Protein AF-A0A261EXQ4-F1 (afdb_monomer_lite)

Organism: NCBI:txid987066

Sequence (130 aa):
MTVLEFPGRRGSLANLGDVAGLIATRERPRGIWRRGVLRAALELLERFPDERVLVGDIRRTLLDGSRDWHEYSASGRALADEEDIARRYLTSRRFESWREGSHPHIDLVMMQARALHEACGLIEEAALFV

pLDDT: mean 87.86, std 16.0, range [35.88, 98.62]

Secondary structure (DSSP, 8-state):
-----------PPPPHHHHHHHHHHH----SHHHHHHHHHHHHHHHT-SSGGGGSS-HHHHHTTT-SSHHHHHHTTSS---HHHHHHHHS-HHHHHHHHTT-SPP--HHHHHHHHHHHHHHHHHHHHTT-

Structure (mmCIF, N/CA/C/O backbone):
data_AF-A0A261EXQ4-F1
#
_entry.id   AF-A0A261EXQ4-F1
#
loop_
_atom_site.group_PDB
_atom_site.id
_atom_site.type_symbol
_atom_site.label_atom_id
_atom_site.label_alt_id
_atom_site.label_comp_id
_atom_site.label_asym_id
_atom_site.label_entity_id
_atom_site.label_seq_id
_atom_site.pdbx_PDB_ins_code
_atom_site.Cartn_x
_atom_site.Cartn_y
_atom_site.Cartn_z
_atom_site.occupancy
_atom_site.B_iso_or_equiv
_atom_site.auth_seq_id
_atom_site.auth_comp_id
_atom_site.auth_asym_id
_atom_site.auth_atom_id
_atom_site.pdbx_PDB_model_num
ATOM 1 N N . MET A 1 1 ? -17.794 1.567 50.406 1.00 39.69 1 MET A N 1
ATOM 2 C CA . MET A 1 1 ? -17.155 0.836 49.292 1.00 39.69 1 MET A CA 1
ATOM 3 C C . MET A 1 1 ? -17.024 1.820 48.144 1.00 39.69 1 MET A C 1
ATOM 5 O O . MET A 1 1 ? -17.985 2.051 47.427 1.00 39.69 1 MET A O 1
ATOM 9 N N . THR A 1 2 ? -15.892 2.515 48.083 1.00 38.31 2 THR A N 1
ATOM 10 C CA . THR A 1 2 ? -15.634 3.555 47.083 1.00 38.31 2 THR A CA 1
ATOM 11 C C . THR A 1 2 ? -15.076 2.869 45.849 1.00 38.31 2 THR A C 1
ATOM 13 O O . THR A 1 2 ? -14.001 2.276 45.912 1.00 38.31 2 THR A O 1
ATOM 16 N N . VAL A 1 3 ? -15.835 2.892 44.757 1.00 41.16 3 VAL A N 1
ATOM 17 C CA . VAL A 1 3 ? -15.340 2.462 43.450 1.00 41.16 3 VAL A CA 1
ATOM 18 C C . VAL A 1 3 ? -14.298 3.497 43.033 1.00 41.16 3 VAL A C 1
ATOM 20 O O . VAL A 1 3 ? -14.617 4.672 42.865 1.00 41.16 3 VAL A O 1
ATOM 23 N N . LEU A 1 4 ? -13.036 3.079 42.971 1.00 35.88 4 LEU A N 1
ATOM 24 C CA . LEU A 1 4 ? -11.955 3.878 42.410 1.00 35.88 4 LEU A CA 1
ATOM 25 C C . LEU A 1 4 ? -12.197 3.972 40.902 1.00 35.88 4 LEU A C 1
ATOM 27 O O . LEU A 1 4 ? -11.919 3.026 40.166 1.00 35.88 4 LEU A O 1
ATOM 31 N N . GLU A 1 5 ? -12.752 5.094 40.448 1.00 36.03 5 GLU A N 1
ATOM 32 C CA . GLU A 1 5 ? -12.751 5.426 39.028 1.00 36.03 5 GLU A CA 1
ATOM 33 C C . GLU A 1 5 ? -11.313 5.731 38.600 1.00 36.03 5 GLU A C 1
ATOM 35 O O . GLU A 1 5 ? -10.720 6.738 38.987 1.00 36.03 5 GLU A O 1
ATOM 40 N N . PHE A 1 6 ? -10.738 4.825 37.811 1.00 40.41 6 PHE A N 1
ATOM 41 C CA . PHE A 1 6 ? -9.517 5.083 37.062 1.00 40.41 6 PHE A CA 1
ATOM 42 C C . PHE A 1 6 ? -9.836 6.074 35.930 1.00 40.41 6 PHE A C 1
ATOM 44 O O . PHE A 1 6 ? -10.659 5.755 35.068 1.00 40.41 6 PHE A O 1
ATOM 51 N N . PRO A 1 7 ? -9.189 7.251 35.855 1.00 50.50 7 PRO A N 1
ATOM 52 C CA . PRO A 1 7 ? -9.335 8.134 34.710 1.00 50.50 7 PRO A CA 1
ATOM 53 C C . PRO A 1 7 ? -8.438 7.608 33.582 1.00 50.50 7 PRO A C 1
ATOM 55 O O . PRO A 1 7 ? -7.265 7.956 33.479 1.00 50.50 7 PRO A O 1
ATOM 58 N N . GLY A 1 8 ? -8.985 6.726 32.747 1.00 44.53 8 GLY A N 1
ATOM 59 C CA . GLY A 1 8 ? -8.266 6.136 31.620 1.00 44.53 8 GLY A CA 1
ATOM 60 C C . GLY A 1 8 ? -9.210 5.689 30.510 1.00 44.53 8 GLY A C 1
ATOM 61 O O . GLY A 1 8 ? -9.713 4.577 30.552 1.00 44.53 8 GLY A O 1
ATOM 62 N N . ARG A 1 9 ? -9.398 6.582 29.526 1.00 45.81 9 ARG A N 1
ATOM 63 C CA . ARG A 1 9 ? -10.066 6.415 28.217 1.00 45.81 9 ARG A CA 1
ATOM 64 C C . ARG A 1 9 ? -11.516 5.910 28.244 1.00 45.81 9 ARG A C 1
ATOM 66 O O . ARG A 1 9 ? -11.797 4.719 28.210 1.00 45.81 9 ARG A O 1
ATOM 73 N N . ARG A 1 10 ? -12.455 6.860 28.153 1.00 41.19 10 ARG A N 1
ATOM 74 C CA . ARG A 1 10 ? -13.774 6.588 27.560 1.00 41.19 10 ARG A CA 1
ATOM 75 C C . ARG A 1 10 ? -13.549 6.064 26.139 1.00 41.19 10 ARG A C 1
ATOM 77 O O . ARG A 1 10 ? -12.827 6.699 25.376 1.00 41.19 10 ARG A O 1
ATOM 84 N N . GLY A 1 11 ? -14.134 4.909 25.833 1.00 39.62 11 GLY A N 1
ATOM 85 C CA . GLY A 1 11 ? -13.991 4.220 24.556 1.00 39.62 11 GLY A CA 1
ATOM 86 C C . GLY A 1 11 ? -14.561 5.033 23.400 1.00 39.62 11 GLY A C 1
ATOM 87 O O . GLY A 1 11 ? -15.764 5.000 23.154 1.00 39.62 11 GLY A O 1
ATOM 88 N N . SER A 1 12 ? -13.689 5.745 22.692 1.00 47.53 12 SER A N 1
ATOM 89 C CA . SER A 1 12 ? -13.928 6.024 21.283 1.00 47.53 12 SER A CA 1
ATOM 90 C C . SER A 1 12 ? -13.586 4.740 20.544 1.00 47.53 12 SER A C 1
ATOM 92 O O . SER A 1 12 ? -12.529 4.163 20.792 1.00 47.53 12 SER A O 1
ATOM 94 N N . LEU A 1 13 ? -14.477 4.258 19.681 1.00 58.25 13 LEU A N 1
ATOM 95 C CA . LEU A 1 13 ? -14.057 3.286 18.679 1.00 58.25 13 LEU A CA 1
ATOM 96 C C . LEU A 1 13 ? -12.897 3.927 17.907 1.00 58.25 13 LEU A C 1
ATOM 98 O O . LEU A 1 13 ? -12.924 5.135 17.643 1.00 58.25 13 LEU A O 1
ATOM 102 N N . ALA A 1 14 ? -11.853 3.146 17.639 1.00 69.06 14 ALA A N 1
ATOM 103 C CA . ALA A 1 14 ? -10.778 3.559 16.757 1.00 69.06 14 ALA A CA 1
ATOM 104 C C . ALA A 1 14 ? -11.409 4.048 15.449 1.00 69.06 14 ALA A C 1
ATOM 106 O O . ALA A 1 14 ? -12.070 3.260 14.773 1.00 69.06 14 ALA A O 1
ATOM 107 N N . ASN A 1 15 ? -11.240 5.327 15.107 1.00 85.06 15 ASN A N 1
ATOM 108 C CA . ASN A 1 15 ? -11.701 5.832 13.820 1.00 85.06 15 ASN A CA 1
ATOM 109 C C . ASN A 1 15 ? -10.569 5.793 12.789 1.00 85.06 15 ASN A C 1
ATOM 111 O O . ASN A 1 15 ? -9.380 5.839 13.121 1.00 85.06 15 ASN A O 1
ATOM 115 N N . LEU A 1 16 ? -10.940 5.704 11.512 1.00 87.06 16 LEU A N 1
ATOM 116 C CA . LEU A 1 16 ? -9.978 5.597 10.410 1.00 87.06 16 LEU A CA 1
ATOM 117 C C . LEU A 1 16 ? -9.042 6.807 10.327 1.00 87.06 16 LEU A C 1
ATOM 119 O O . LEU A 1 16 ? -7.878 6.652 9.959 1.00 87.06 16 LEU A O 1
ATOM 123 N N . GLY A 1 17 ? -9.531 7.992 10.702 1.00 88.38 17 GLY A N 1
ATOM 124 C CA . GLY A 1 17 ? -8.745 9.223 10.725 1.00 88.38 17 GLY A CA 1
ATOM 125 C C . GLY A 1 17 ? -7.621 9.185 11.758 1.00 88.38 17 GLY A C 1
ATOM 126 O O . GLY A 1 17 ? -6.494 9.563 11.445 1.00 88.38 17 GLY A O 1
ATOM 127 N N . ASP A 1 18 ? -7.894 8.671 12.955 1.00 90.75 18 ASP A N 1
ATOM 128 C CA . ASP A 1 18 ? -6.921 8.546 14.038 1.00 90.75 18 ASP A CA 1
ATOM 129 C C . ASP A 1 18 ? -5.857 7.499 13.701 1.00 90.75 18 ASP A C 1
ATOM 131 O O . ASP A 1 18 ? -4.665 7.751 13.887 1.00 90.75 18 ASP A O 1
ATOM 135 N N . VAL A 1 19 ? -6.257 6.356 13.129 1.00 91.81 19 VAL A N 1
ATOM 136 C CA . VAL A 1 19 ? -5.315 5.337 12.634 1.00 91.81 19 VAL A CA 1
ATOM 137 C C . VAL A 1 19 ? -4.423 5.920 11.537 1.00 91.81 19 VAL A C 1
ATOM 139 O O . VAL A 1 19 ? -3.196 5.841 11.634 1.00 91.81 19 VAL A O 1
ATOM 142 N N . ALA A 1 20 ? -5.010 6.556 10.520 1.00 92.31 20 ALA A N 1
ATOM 143 C CA . ALA A 1 20 ? -4.262 7.179 9.430 1.00 92.31 20 ALA A CA 1
ATOM 144 C C . ALA A 1 20 ? -3.318 8.284 9.938 1.00 92.31 20 ALA A C 1
ATOM 146 O O . ALA A 1 20 ? -2.152 8.344 9.539 1.00 92.31 20 ALA A O 1
ATOM 147 N N . GLY A 1 21 ? -3.789 9.125 10.862 1.00 91.31 21 GLY A N 1
ATOM 148 C CA . GLY A 1 21 ? -3.001 10.179 11.495 1.00 91.31 21 GLY A CA 1
ATOM 149 C C . GLY A 1 21 ? -1.836 9.627 12.318 1.00 91.31 21 GLY A C 1
ATOM 150 O O . GLY A 1 21 ? -0.722 10.156 12.256 1.00 91.31 21 GLY A O 1
ATOM 151 N N . LEU A 1 22 ? -2.045 8.528 13.044 1.00 92.06 22 LEU A N 1
ATOM 152 C CA . LEU A 1 22 ? -0.990 7.878 13.814 1.00 92.06 22 LEU A CA 1
ATOM 153 C C . LEU A 1 22 ? 0.083 7.270 12.904 1.00 92.06 22 LEU A C 1
ATOM 155 O O . LEU A 1 22 ? 1.274 7.476 13.145 1.00 92.06 22 LEU A O 1
ATOM 159 N N . ILE A 1 23 ? -0.326 6.585 11.833 1.00 92.38 23 ILE A N 1
ATOM 160 C CA . ILE A 1 23 ? 0.589 6.047 10.820 1.00 92.38 23 ILE A CA 1
ATOM 161 C C . ILE A 1 23 ? 1.416 7.187 10.205 1.00 92.38 23 ILE A C 1
ATOM 163 O O . ILE A 1 23 ? 2.645 7.121 10.182 1.00 92.38 23 ILE A O 1
ATOM 167 N N . ALA A 1 24 ? 0.768 8.271 9.768 1.00 89.94 24 ALA A N 1
ATOM 168 C CA . ALA A 1 24 ? 1.438 9.395 9.113 1.00 89.94 24 ALA A CA 1
ATOM 169 C C . ALA A 1 24 ? 2.415 10.158 10.030 1.00 89.94 24 ALA A C 1
ATOM 171 O O . ALA A 1 24 ? 3.394 10.727 9.548 1.00 89.94 24 ALA A O 1
ATOM 172 N N . THR A 1 25 ? 2.163 10.189 11.342 1.00 87.94 25 THR A N 1
ATOM 173 C CA . THR A 1 25 ? 3.007 10.912 12.310 1.00 87.94 25 THR A CA 1
ATOM 174 C C . THR A 1 25 ? 4.158 10.075 12.862 1.00 87.94 25 THR A C 1
ATOM 176 O O . THR A 1 25 ? 5.238 10.621 13.114 1.00 87.94 25 THR A O 1
ATOM 179 N N . ARG A 1 26 ? 3.961 8.764 13.053 1.00 82.56 26 ARG A N 1
ATOM 180 C CA . ARG A 1 26 ? 5.011 7.850 13.535 1.00 82.56 26 ARG A CA 1
ATOM 181 C C . ARG A 1 26 ? 6.003 7.486 12.441 1.00 82.56 26 ARG A C 1
ATOM 183 O O . ARG A 1 26 ? 7.203 7.391 12.708 1.00 82.56 26 ARG A O 1
ATOM 190 N N . GLU A 1 27 ? 5.525 7.333 11.212 1.00 79.19 27 GLU A N 1
ATOM 191 C CA . GLU A 1 27 ? 6.378 6.945 10.102 1.00 79.19 27 GLU A CA 1
ATOM 192 C C . GLU A 1 27 ? 7.166 8.141 9.561 1.00 79.19 27 GLU A C 1
ATOM 194 O O . GLU A 1 27 ? 6.626 9.105 9.023 1.00 79.19 27 GLU A O 1
ATOM 199 N N . ARG A 1 28 ? 8.497 8.055 9.638 1.00 80.69 28 ARG A N 1
ATOM 200 C CA . ARG A 1 28 ? 9.414 8.934 8.895 1.00 80.69 28 ARG A CA 1
ATOM 201 C C . ARG A 1 28 ? 10.055 8.123 7.772 1.00 80.69 28 ARG A C 1
ATOM 203 O O . ARG A 1 28 ? 11.191 7.663 7.931 1.00 80.69 28 ARG A O 1
ATOM 210 N N . PRO A 1 29 ? 9.349 7.898 6.649 1.00 81.44 29 PRO A N 1
ATOM 211 C CA . PRO A 1 29 ? 9.757 6.904 5.669 1.00 81.44 29 PRO A CA 1
ATOM 212 C C . PRO A 1 29 ? 11.083 7.289 5.007 1.00 81.44 29 PRO A C 1
ATOM 214 O O . PRO A 1 29 ? 11.186 8.257 4.248 1.00 81.44 29 PRO A O 1
ATOM 217 N N . ARG A 1 30 ? 12.121 6.488 5.265 1.00 87.62 30 ARG A N 1
ATOM 218 C CA . ARG A 1 30 ? 13.416 6.591 4.584 1.00 87.62 30 ARG A CA 1
ATOM 219 C C . ARG A 1 30 ? 13.426 5.652 3.379 1.00 87.62 30 ARG A C 1
ATOM 221 O O . ARG A 1 30 ? 13.378 4.437 3.530 1.00 87.62 30 ARG A O 1
ATOM 228 N N . GLY A 1 31 ? 13.514 6.227 2.181 1.00 92.75 31 GLY A N 1
ATOM 229 C CA . GLY A 1 31 ? 13.603 5.481 0.921 1.00 92.75 31 GLY A CA 1
ATOM 230 C C . GLY A 1 31 ? 12.258 5.220 0.236 1.00 92.75 31 GLY A C 1
ATOM 231 O O . GLY A 1 31 ? 11.189 5.451 0.796 1.00 92.75 31 GLY A O 1
ATOM 232 N N . ILE A 1 32 ? 12.328 4.773 -1.021 1.00 96.00 32 ILE A N 1
ATOM 233 C CA . ILE A 1 32 ? 11.153 4.605 -1.890 1.00 96.00 32 ILE A CA 1
ATOM 234 C C . ILE A 1 32 ? 10.216 3.495 -1.407 1.00 96.00 32 ILE A C 1
ATOM 236 O O . ILE A 1 32 ? 9.013 3.714 -1.365 1.00 96.00 32 ILE A O 1
ATOM 240 N N . TRP A 1 33 ? 10.767 2.378 -0.919 1.00 96.44 33 TRP A N 1
ATOM 241 C CA . TRP A 1 33 ? 9.982 1.261 -0.386 1.00 96.44 33 TRP A CA 1
ATOM 242 C C . TRP A 1 33 ? 9.068 1.697 0.758 1.00 96.44 33 TRP A C 1
ATOM 244 O O . TRP A 1 33 ? 7.853 1.576 0.659 1.00 96.44 33 TRP A O 1
ATOM 254 N N . ARG A 1 34 ? 9.644 2.286 1.817 1.00 95.69 34 ARG A N 1
ATOM 255 C CA . ARG A 1 34 ? 8.878 2.736 2.989 1.00 95.69 34 ARG A CA 1
ATOM 256 C C . ARG A 1 34 ? 7.839 3.796 2.632 1.00 95.69 34 ARG A C 1
ATOM 258 O O . ARG A 1 34 ? 6.740 3.753 3.166 1.00 95.69 34 ARG A O 1
ATOM 265 N N . ARG A 1 35 ? 8.146 4.705 1.697 1.00 96.12 35 ARG A N 1
ATOM 266 C CA . ARG A 1 35 ? 7.154 5.666 1.182 1.00 96.12 35 ARG A CA 1
ATOM 267 C C . ARG A 1 35 ? 6.009 4.971 0.443 1.00 96.12 35 ARG A C 1
ATOM 269 O O . ARG A 1 35 ? 4.860 5.351 0.632 1.00 96.12 35 ARG A O 1
ATOM 276 N N . GLY A 1 36 ? 6.314 3.960 -0.369 1.00 97.50 36 GLY A N 1
ATOM 277 C CA . GLY A 1 36 ? 5.315 3.157 -1.068 1.00 97.50 36 GLY A CA 1
ATOM 278 C C . GLY A 1 36 ? 4.425 2.356 -0.115 1.00 97.50 36 GLY A C 1
ATOM 279 O O . GLY A 1 36 ? 3.217 2.324 -0.315 1.00 97.50 36 GLY A O 1
ATOM 280 N N . VAL A 1 37 ? 5.000 1.757 0.933 1.00 98.06 37 VAL A N 1
ATOM 281 C CA . VAL A 1 37 ? 4.257 1.032 1.982 1.00 98.06 37 VAL A CA 1
ATOM 282 C C . VAL A 1 37 ? 3.335 1.978 2.751 1.00 98.06 37 VAL A C 1
ATOM 284 O O . VAL A 1 37 ? 2.152 1.690 2.888 1.00 98.06 37 VAL A O 1
ATOM 287 N N . LEU A 1 38 ? 3.848 3.133 3.191 1.00 97.00 38 LEU A N 1
ATOM 288 C CA . LEU A 1 38 ? 3.048 4.150 3.877 1.00 97.00 38 LEU A CA 1
ATOM 289 C C . LEU A 1 38 ? 1.859 4.592 3.017 1.00 97.00 38 LEU A C 1
ATOM 291 O O . LEU A 1 38 ? 0.725 4.618 3.483 1.00 97.00 38 LEU A O 1
ATOM 295 N N . ARG A 1 39 ? 2.115 4.902 1.743 1.00 97.19 39 ARG A N 1
ATOM 296 C CA . ARG A 1 39 ? 1.065 5.293 0.804 1.00 97.19 39 ARG A CA 1
ATOM 297 C C . ARG A 1 39 ? 0.033 4.182 0.612 1.00 97.19 39 ARG A C 1
ATOM 299 O O . ARG A 1 39 ? -1.153 4.473 0.634 1.00 97.19 39 ARG A O 1
ATOM 306 N N . ALA A 1 40 ? 0.473 2.931 0.485 1.00 97.81 40 ALA A N 1
ATOM 307 C CA . ALA A 1 40 ? -0.430 1.790 0.368 1.00 97.81 40 ALA A CA 1
ATOM 308 C C . ALA A 1 40 ? -1.308 1.609 1.619 1.00 97.81 40 ALA A C 1
ATOM 310 O O . ALA A 1 40 ? -2.472 1.254 1.483 1.00 97.81 40 ALA A O 1
ATOM 311 N N . ALA A 1 41 ? -0.791 1.885 2.822 1.00 97.38 41 ALA A N 1
ATOM 312 C CA . ALA A 1 41 ? -1.580 1.820 4.055 1.00 97.38 41 ALA A CA 1
ATOM 313 C C . ALA A 1 41 ? -2.694 2.874 4.074 1.00 97.38 41 ALA A C 1
ATOM 315 O O . ALA A 1 41 ? -3.842 2.556 4.374 1.00 97.38 41 ALA A O 1
ATOM 316 N N . LEU A 1 42 ? -2.367 4.114 3.705 1.00 95.69 42 LEU A N 1
ATOM 317 C CA . LEU A 1 42 ? -3.345 5.199 3.633 1.00 95.69 42 LEU A CA 1
ATOM 318 C C . LEU A 1 42 ? -4.396 4.931 2.546 1.00 95.69 42 LEU A C 1
ATOM 320 O O . LEU A 1 42 ? -5.587 4.993 2.828 1.00 95.69 42 LEU A O 1
ATOM 324 N N . GLU A 1 43 ? -3.962 4.527 1.347 1.00 95.62 43 GLU A N 1
ATOM 325 C CA . GLU A 1 43 ? -4.859 4.155 0.243 1.00 95.62 43 GLU A CA 1
ATOM 326 C C . GLU A 1 43 ? -5.762 2.964 0.619 1.00 95.62 43 GLU A C 1
ATOM 328 O O . GLU A 1 43 ? -6.920 2.932 0.219 1.00 95.62 43 GLU A O 1
ATOM 333 N N . LEU A 1 44 ? -5.277 1.989 1.402 1.00 95.62 44 LEU A N 1
ATOM 334 C CA . LEU A 1 44 ? -6.110 0.893 1.909 1.00 95.62 44 LEU A CA 1
ATOM 335 C C . LEU A 1 44 ? -7.213 1.408 2.838 1.00 95.62 44 LEU A C 1
ATOM 337 O O . LEU A 1 44 ? -8.362 1.022 2.655 1.00 95.62 44 LEU A O 1
ATOM 341 N N . LEU A 1 45 ? -6.887 2.275 3.801 1.00 94.38 45 LEU A N 1
ATOM 342 C CA . LEU A 1 45 ? -7.871 2.836 4.736 1.00 94.38 45 LEU A CA 1
ATOM 3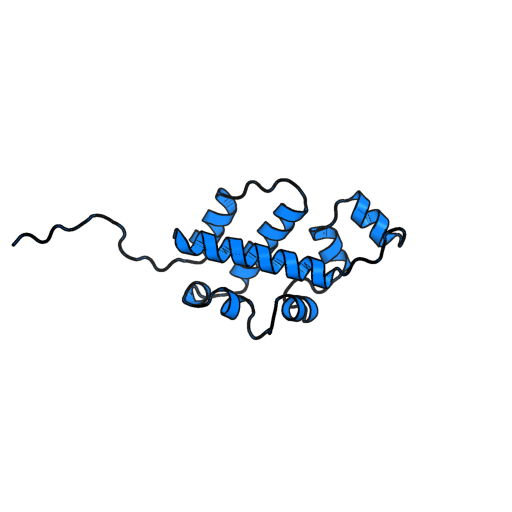43 C C . LEU A 1 45 ? -8.925 3.690 4.019 1.00 94.38 45 LEU A C 1
ATOM 345 O O . LEU A 1 45 ? -10.106 3.573 4.326 1.00 94.38 45 LEU A O 1
ATOM 349 N N . GLU A 1 46 ? -8.519 4.486 3.025 1.00 91.94 46 GLU A N 1
ATOM 350 C CA . GLU A 1 46 ? -9.417 5.334 2.225 1.00 91.94 46 GLU A CA 1
ATOM 351 C C . GLU A 1 46 ? -10.488 4.541 1.455 1.00 91.94 46 GLU A C 1
ATOM 353 O O . GLU A 1 46 ? -11.541 5.084 1.119 1.00 91.94 46 GLU A O 1
ATOM 358 N N . ARG A 1 47 ? -10.251 3.252 1.177 1.00 90.06 47 ARG A N 1
ATOM 359 C CA . ARG A 1 47 ? -11.213 2.393 0.463 1.00 90.06 47 ARG A CA 1
ATOM 360 C C . ARG A 1 47 ? -12.376 1.932 1.329 1.00 90.06 47 ARG A C 1
ATOM 362 O O . ARG A 1 47 ? -13.388 1.497 0.778 1.00 90.06 47 ARG A O 1
ATOM 369 N N . PHE A 1 48 ? -12.241 1.985 2.651 1.00 87.31 48 PHE A N 1
ATOM 370 C CA . PHE A 1 48 ? -13.278 1.523 3.563 1.00 87.31 48 PHE A CA 1
ATOM 371 C C . PHE A 1 48 ? -14.044 2.724 4.124 1.00 87.31 48 PHE A C 1
ATOM 373 O O . PHE A 1 48 ? -13.445 3.611 4.723 1.00 87.31 48 PHE A O 1
ATOM 380 N N . PRO A 1 49 ? -15.376 2.771 3.955 1.00 78.56 49 PRO A N 1
ATOM 381 C CA . PRO A 1 49 ? -16.182 3.903 4.407 1.00 78.56 49 PRO A CA 1
ATOM 382 C C . PRO A 1 49 ? -16.504 3.862 5.909 1.00 78.56 49 PRO A C 1
ATOM 384 O O . PRO A 1 49 ? -17.102 4.801 6.425 1.00 78.56 49 PRO A O 1
ATOM 387 N N . ASP A 1 50 ? -16.182 2.759 6.592 1.00 83.81 50 ASP A N 1
ATOM 388 C CA . ASP A 1 50 ? -16.634 2.462 7.951 1.00 83.81 50 ASP A CA 1
ATOM 389 C C . ASP A 1 50 ? -15.476 1.915 8.799 1.00 83.81 50 ASP A C 1
ATOM 391 O O . ASP A 1 50 ? -14.703 1.056 8.369 1.00 83.81 50 ASP A O 1
ATOM 395 N N . GLU A 1 51 ? -15.410 2.391 10.039 1.00 85.81 51 GLU A N 1
ATOM 396 C CA . GLU A 1 51 ? -14.487 2.004 11.107 1.00 85.81 51 GLU A CA 1
ATOM 397 C C . GLU A 1 51 ? -14.587 0.521 11.489 1.00 85.81 51 GLU A C 1
ATOM 399 O O . GLU A 1 51 ? -13.666 -0.022 12.094 1.00 85.81 51 GLU A O 1
ATOM 404 N N . ARG A 1 52 ? -15.654 -0.181 11.086 1.00 84.75 52 ARG A N 1
ATOM 405 C CA . ARG A 1 52 ? -15.786 -1.643 11.229 1.00 84.75 52 ARG A CA 1
ATOM 406 C C . ARG A 1 52 ? -14.592 -2.420 10.677 1.00 84.75 52 ARG A C 1
ATOM 408 O O . ARG A 1 52 ? -14.332 -3.515 11.167 1.00 84.75 52 ARG A O 1
ATOM 415 N N . VAL A 1 53 ? -13.856 -1.872 9.706 1.00 86.69 53 VAL A N 1
ATOM 416 C CA . VAL A 1 53 ? -12.612 -2.481 9.196 1.00 86.69 53 VAL A CA 1
ATOM 417 C C . VAL A 1 53 ? -11.518 -2.606 10.264 1.00 86.69 53 VAL A C 1
ATOM 419 O O . VAL A 1 53 ? -10.644 -3.459 10.145 1.00 86.69 53 VAL A O 1
ATOM 422 N N . LEU A 1 54 ? -11.585 -1.801 11.327 1.00 89.62 54 LEU A N 1
ATOM 423 C CA . LEU A 1 54 ? -10.637 -1.798 12.441 1.00 89.62 54 LEU A CA 1
ATOM 424 C C . LEU A 1 54 ? -11.036 -2.763 13.571 1.00 89.62 54 LEU A C 1
ATOM 426 O O . LEU A 1 54 ? -10.320 -2.875 14.563 1.00 89.62 54 LEU A O 1
ATOM 430 N N . VAL A 1 55 ? -12.167 -3.467 13.445 1.00 86.00 55 VAL A N 1
ATOM 431 C CA . VAL A 1 55 ? -12.690 -4.363 14.484 1.00 86.00 55 VAL A CA 1
ATOM 432 C C . VAL A 1 55 ? -12.531 -5.826 14.073 1.00 86.00 55 VAL A C 1
ATOM 434 O O . VAL A 1 55 ? -12.949 -6.246 12.996 1.00 86.00 55 VAL A O 1
ATOM 437 N N . GLY A 1 56 ? -11.992 -6.643 14.980 1.00 87.50 56 GLY A N 1
ATOM 438 C CA . GLY A 1 56 ? -11.809 -8.076 14.756 1.00 87.50 56 GLY A CA 1
ATOM 439 C C . GLY A 1 56 ? -10.595 -8.372 13.877 1.00 87.50 56 GLY A C 1
ATOM 440 O O . GLY A 1 56 ? -9.491 -7.922 14.170 1.00 87.50 56 GLY A O 1
ATOM 441 N N . ASP A 1 57 ? -10.785 -9.172 12.826 1.00 93.31 57 ASP A N 1
ATOM 442 C CA . ASP A 1 57 ? -9.711 -9.525 11.891 1.00 93.31 57 ASP A CA 1
ATOM 443 C C . ASP A 1 57 ? -9.571 -8.442 10.811 1.00 93.31 57 ASP A C 1
ATOM 445 O O . ASP A 1 57 ? -10.204 -8.495 9.747 1.00 93.31 57 ASP A O 1
ATOM 449 N N . ILE A 1 58 ? -8.754 -7.434 11.126 1.00 94.69 58 ILE A N 1
ATOM 450 C CA . ILE A 1 58 ? -8.466 -6.286 10.258 1.00 94.69 58 ILE A CA 1
ATOM 451 C C . ILE A 1 58 ? -7.929 -6.768 8.910 1.00 94.69 58 ILE A C 1
ATOM 453 O O . ILE A 1 58 ? -8.451 -6.382 7.865 1.00 94.69 58 ILE A O 1
ATOM 457 N N . ARG A 1 59 ? -6.935 -7.667 8.910 1.00 96.06 59 ARG A N 1
ATOM 458 C CA . ARG A 1 59 ? -6.327 -8.198 7.683 1.00 96.06 59 ARG A CA 1
ATOM 459 C C . ARG A 1 59 ? -7.358 -8.856 6.779 1.00 96.06 59 ARG A C 1
ATOM 461 O O . ARG A 1 59 ? -7.398 -8.549 5.589 1.00 96.06 59 ARG A O 1
ATOM 468 N N . ARG A 1 60 ? -8.195 -9.744 7.320 1.00 95.50 60 ARG A N 1
ATOM 469 C CA . ARG A 1 60 ? -9.242 -10.411 6.533 1.00 95.50 60 ARG A CA 1
ATOM 470 C C . ARG A 1 60 ? -10.230 -9.409 5.946 1.00 95.50 60 ARG A C 1
ATOM 472 O O . ARG A 1 60 ? -10.681 -9.598 4.821 1.00 95.50 60 ARG A O 1
ATOM 479 N N . THR A 1 61 ? -10.554 -8.355 6.690 1.00 95.06 61 THR A N 1
ATOM 480 C CA . THR A 1 61 ? -11.468 -7.312 6.215 1.00 95.06 61 THR A CA 1
ATOM 481 C C . THR A 1 61 ? -10.826 -6.472 5.110 1.00 95.06 61 THR A C 1
ATOM 483 O O . THR A 1 61 ? -11.451 -6.258 4.076 1.00 95.06 61 THR A O 1
ATOM 486 N N . LEU A 1 62 ? -9.555 -6.085 5.265 1.00 95.81 62 LEU A N 1
ATOM 487 C CA . LEU A 1 62 ? -8.799 -5.345 4.248 1.00 95.81 62 LEU A CA 1
ATOM 488 C C . LEU A 1 62 ? -8.589 -6.142 2.950 1.00 95.81 62 LEU A C 1
ATOM 490 O O . LEU A 1 62 ? -8.554 -5.548 1.873 1.00 95.81 62 LEU A O 1
ATOM 494 N N . LEU A 1 63 ? -8.475 -7.473 3.038 1.00 96.44 63 LEU A N 1
ATOM 495 C CA . LEU A 1 63 ? -8.386 -8.354 1.869 1.00 96.44 63 LEU A CA 1
ATOM 496 C C . LEU A 1 63 ? -9.680 -8.396 1.042 1.00 96.44 63 LEU A C 1
ATOM 498 O O . LEU A 1 63 ? -9.635 -8.848 -0.097 1.00 96.44 63 LEU A O 1
ATOM 502 N N . ASP A 1 64 ? -10.813 -7.937 1.583 1.00 94.06 64 ASP A N 1
ATOM 503 C CA . ASP A 1 64 ? -12.096 -7.804 0.877 1.00 94.06 64 ASP A CA 1
ATOM 504 C C . ASP A 1 64 ? -12.453 -9.022 -0.006 1.00 94.06 64 ASP A C 1
ATOM 506 O O . ASP A 1 64 ? -12.767 -8.921 -1.196 1.00 94.06 64 ASP A O 1
ATOM 510 N N . GLY A 1 65 ? -12.329 -10.214 0.586 1.00 94.69 65 GLY A N 1
ATOM 511 C CA . GLY A 1 65 ? -12.643 -11.493 -0.054 1.00 94.69 65 GLY A CA 1
ATOM 512 C C . GLY A 1 65 ? -11.510 -12.141 -0.859 1.00 94.69 65 GLY A C 1
ATOM 513 O O . GLY A 1 65 ? -11.664 -13.293 -1.262 1.00 94.69 65 GLY A O 1
ATOM 514 N N . SER A 1 66 ? -10.371 -11.474 -1.066 1.00 97.19 66 SER A N 1
ATOM 515 C CA . SER A 1 66 ? -9.161 -12.110 -1.611 1.00 97.19 66 SER A CA 1
ATOM 516 C C . SER A 1 66 ? -8.558 -13.107 -0.614 1.00 97.19 66 SER A C 1
ATOM 518 O O . SER A 1 66 ? -8.594 -12.881 0.597 1.00 97.19 66 SER A O 1
ATOM 520 N N . ARG A 1 67 ? -7.968 -14.210 -1.101 1.00 97.12 67 ARG A N 1
ATOM 52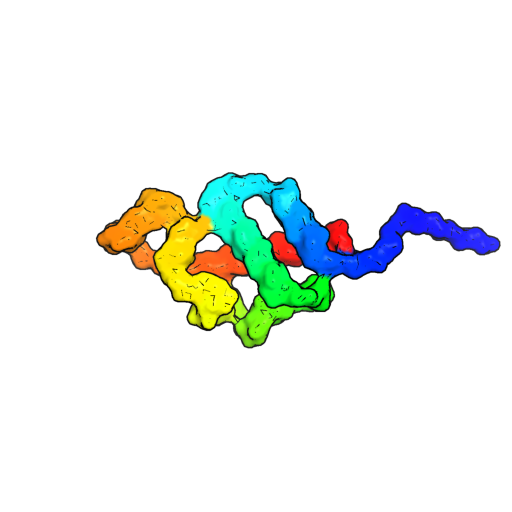1 C CA . ARG A 1 67 ? -7.329 -15.215 -0.227 1.00 97.12 67 ARG A CA 1
ATOM 522 C C . ARG A 1 67 ? -6.037 -14.698 0.396 1.00 97.12 67 ARG A C 1
ATOM 524 O O . ARG A 1 67 ? -5.713 -15.059 1.524 1.00 97.12 67 ARG A O 1
ATOM 531 N N . ASP A 1 68 ? -5.307 -13.868 -0.340 1.00 97.94 68 ASP A N 1
ATOM 532 C CA . ASP A 1 68 ? -4.058 -13.251 0.087 1.00 97.94 68 ASP A CA 1
ATOM 533 C C . ASP A 1 68 ? -3.788 -11.939 -0.674 1.00 97.94 68 ASP A C 1
ATOM 535 O O . ASP A 1 68 ? -4.544 -11.526 -1.558 1.00 97.94 68 ASP A O 1
ATOM 539 N N . TRP A 1 69 ? -2.691 -11.265 -0.318 1.00 98.19 69 TRP A N 1
ATOM 540 C CA . TRP A 1 69 ? -2.292 -9.997 -0.933 1.00 98.19 69 TRP A CA 1
ATOM 541 C C . TRP A 1 69 ? -1.836 -10.131 -2.385 1.00 98.19 69 TRP A C 1
ATOM 543 O O . TRP A 1 69 ? -1.864 -9.142 -3.117 1.00 98.19 69 TRP A O 1
ATOM 553 N N . HIS A 1 70 ? -1.410 -11.324 -2.806 1.00 97.69 70 HIS A N 1
ATOM 554 C CA . HIS A 1 70 ? -1.026 -11.564 -4.190 1.00 97.69 70 HIS A CA 1
ATOM 555 C C . HIS A 1 70 ? -2.270 -11.607 -5.075 1.00 97.69 70 HIS A C 1
ATOM 557 O O . HIS A 1 70 ? -2.328 -10.896 -6.071 1.00 97.69 70 HIS A O 1
ATOM 563 N N . GLU A 1 71 ? -3.298 -12.360 -4.681 1.00 97.94 71 GLU A N 1
ATOM 564 C CA . GLU A 1 71 ? -4.603 -12.338 -5.345 1.00 97.94 71 GLU A CA 1
ATOM 565 C C . GLU A 1 71 ? -5.232 -10.940 -5.306 1.00 97.94 71 GLU A C 1
ATOM 567 O O . GLU A 1 71 ? -5.745 -10.466 -6.321 1.00 97.94 71 GLU A O 1
ATOM 572 N N . TYR A 1 72 ? -5.139 -10.244 -4.169 1.00 97.75 72 TYR A N 1
ATOM 573 C CA . TYR A 1 72 ? -5.611 -8.865 -4.052 1.00 97.75 72 TYR A CA 1
ATOM 574 C C . TYR A 1 72 ? -4.937 -7.947 -5.082 1.00 97.75 72 TYR A C 1
ATOM 576 O O . TYR A 1 72 ? -5.622 -7.250 -5.831 1.00 97.75 72 TYR A O 1
ATOM 584 N N . SER A 1 73 ? -3.603 -7.978 -5.167 1.00 97.00 73 SER A N 1
ATOM 585 C CA . SER A 1 73 ? -2.832 -7.184 -6.130 1.00 97.00 73 SER A CA 1
ATOM 586 C C . SER A 1 73 ? -3.150 -7.578 -7.578 1.00 97.00 73 SER A C 1
ATOM 588 O O . SER A 1 73 ? -3.514 -6.714 -8.373 1.00 97.00 73 SER A O 1
ATOM 590 N N . ALA A 1 74 ? -3.137 -8.876 -7.898 1.00 96.19 74 ALA A N 1
ATOM 591 C CA . ALA A 1 74 ? -3.410 -9.396 -9.240 1.00 96.19 74 ALA A CA 1
ATOM 592 C C . ALA A 1 74 ? -4.824 -9.065 -9.748 1.00 96.19 74 ALA A C 1
ATOM 594 O O . ALA A 1 74 ? -5.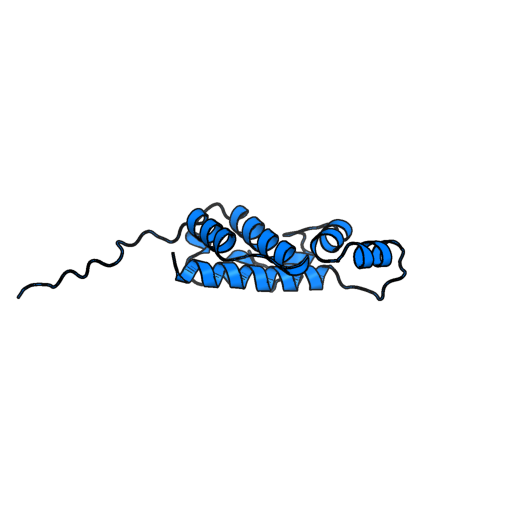038 -8.925 -10.948 1.00 96.19 74 ALA A O 1
ATOM 595 N N . SER A 1 75 ? -5.798 -8.920 -8.844 1.00 94.44 75 SER A N 1
ATOM 596 C CA . SER A 1 75 ? -7.174 -8.545 -9.193 1.00 94.44 75 SER A CA 1
ATOM 597 C C . SER A 1 75 ? -7.366 -7.051 -9.503 1.00 94.44 75 SER A C 1
ATOM 599 O O . SER A 1 75 ? -8.487 -6.625 -9.775 1.00 94.44 75 SER A O 1
ATOM 601 N N . GLY A 1 76 ? -6.304 -6.236 -9.441 1.00 91.38 76 GLY A N 1
ATOM 602 C CA . GLY A 1 76 ? -6.375 -4.793 -9.692 1.00 91.38 76 GLY A CA 1
ATOM 603 C C . GLY A 1 76 ? -7.041 -4.004 -8.561 1.00 91.38 76 GLY A C 1
ATOM 604 O O . GLY A 1 76 ? -7.395 -2.840 -8.738 1.00 91.38 76 GLY A O 1
ATOM 605 N N . ARG A 1 77 ? -7.205 -4.610 -7.376 1.00 92.75 77 ARG A N 1
ATOM 606 C CA . ARG A 1 77 ? -7.745 -3.933 -6.186 1.00 92.75 77 ARG A CA 1
ATOM 607 C C . ARG A 1 77 ? -6.752 -2.955 -5.554 1.00 92.75 77 ARG A C 1
ATOM 609 O O . ARG A 1 77 ? -7.142 -2.209 -4.670 1.00 92.75 77 ARG A O 1
ATOM 616 N N . ALA A 1 78 ? -5.501 -2.918 -6.000 1.00 94.50 78 ALA A N 1
ATOM 617 C CA . ALA A 1 78 ? -4.534 -1.882 -5.647 1.00 94.50 78 ALA A CA 1
ATOM 618 C C . ALA A 1 78 ? -4.174 -1.062 -6.899 1.00 94.50 78 ALA A C 1
ATOM 620 O O . ALA A 1 78 ? -5.053 -0.459 -7.509 1.00 94.50 78 ALA A O 1
ATOM 621 N N . LEU A 1 79 ? -2.903 -1.043 -7.301 1.00 97.00 79 LEU A N 1
ATOM 622 C CA . LEU A 1 79 ? -2.535 -0.555 -8.633 1.00 97.00 79 LEU A CA 1
ATOM 623 C C . LEU A 1 79 ? -2.736 -1.669 -9.643 1.00 97.00 79 LEU A C 1
ATOM 625 O O . LEU A 1 79 ? -2.277 -2.781 -9.413 1.00 97.00 79 LEU A O 1
ATOM 629 N N . ALA A 1 80 ? -3.386 -1.347 -10.754 1.00 95.19 80 ALA A N 1
ATOM 630 C CA . ALA A 1 80 ? -3.592 -2.290 -11.846 1.00 95.19 80 ALA A CA 1
ATOM 631 C C . ALA A 1 80 ? -2.456 -2.256 -12.881 1.00 95.19 80 ALA A C 1
ATOM 633 O O . ALA A 1 80 ? -2.245 -3.236 -13.585 1.00 95.19 80 ALA A O 1
ATOM 634 N N . ASP A 1 81 ? -1.741 -1.134 -12.980 1.00 94.81 81 ASP A N 1
ATOM 635 C CA . ASP A 1 81 ? -0.703 -0.924 -13.984 1.00 94.81 81 ASP A CA 1
ATOM 636 C C . ASP A 1 81 ? 0.698 -1.230 -13.427 1.00 94.81 81 ASP A C 1
ATOM 638 O O . ASP A 1 81 ? 1.099 -0.715 -12.378 1.00 94.81 81 ASP A O 1
ATOM 642 N N . GLU A 1 82 ? 1.455 -2.067 -14.141 1.00 94.75 82 GLU A N 1
ATOM 643 C CA . GLU A 1 82 ? 2.814 -2.455 -13.753 1.00 94.75 82 GLU A CA 1
ATOM 644 C C . GLU A 1 82 ? 3.777 -1.260 -13.712 1.00 94.75 82 GLU A C 1
ATOM 646 O O . GLU A 1 82 ? 4.616 -1.183 -12.812 1.00 94.75 82 GLU A O 1
ATOM 651 N N . GLU A 1 83 ? 3.650 -0.289 -14.621 1.00 95.69 83 GLU A N 1
ATOM 652 C CA . GLU A 1 83 ? 4.500 0.905 -14.623 1.00 95.69 83 GLU A CA 1
ATOM 653 C C . GLU A 1 83 ? 4.257 1.749 -13.365 1.00 95.69 83 GLU A C 1
ATOM 655 O O . GLU A 1 83 ? 5.208 2.262 -12.766 1.00 95.69 83 GLU A O 1
ATOM 660 N N . ASP A 1 84 ? 3.011 1.841 -12.902 1.00 97.38 84 ASP A N 1
ATOM 661 C CA . ASP A 1 84 ? 2.674 2.504 -11.643 1.00 97.38 84 ASP A CA 1
ATOM 662 C C . ASP A 1 84 ? 3.174 1.752 -10.409 1.00 97.38 84 ASP A C 1
ATOM 664 O O . ASP A 1 84 ? 3.640 2.392 -9.456 1.00 97.38 84 ASP A O 1
ATOM 668 N N . ILE A 1 85 ? 3.124 0.416 -10.415 1.00 97.69 85 ILE A N 1
ATOM 669 C CA . ILE A 1 85 ? 3.727 -0.406 -9.356 1.00 97.69 85 ILE A CA 1
ATOM 670 C C . ILE A 1 85 ? 5.240 -0.167 -9.322 1.00 97.69 85 ILE A C 1
ATOM 672 O O . ILE A 1 85 ? 5.808 0.135 -8.267 1.00 97.69 85 ILE A O 1
ATOM 676 N N . ALA A 1 86 ? 5.893 -0.232 -10.481 1.00 96.75 86 ALA A N 1
ATOM 677 C CA . ALA A 1 86 ? 7.324 -0.022 -10.621 1.00 96.75 86 ALA A CA 1
ATOM 678 C C . ALA A 1 86 ? 7.729 1.383 -10.150 1.00 96.75 86 ALA A C 1
ATOM 680 O O . ALA A 1 86 ? 8.624 1.513 -9.313 1.00 96.75 86 ALA A O 1
ATOM 681 N N . ARG A 1 87 ? 7.023 2.434 -10.592 1.00 96.81 87 ARG A N 1
ATOM 682 C CA . ARG A 1 87 ? 7.226 3.820 -10.129 1.00 96.81 87 ARG A CA 1
ATOM 683 C C . ARG A 1 87 ? 7.102 3.960 -8.616 1.00 96.81 87 ARG A C 1
ATOM 685 O O . ARG A 1 87 ? 7.780 4.797 -8.020 1.00 96.81 87 ARG A O 1
ATOM 692 N N . ARG A 1 88 ? 6.212 3.186 -7.991 1.00 97.56 88 ARG A N 1
ATOM 693 C CA . ARG A 1 88 ? 5.969 3.275 -6.550 1.00 97.56 88 ARG A CA 1
ATOM 694 C C . ARG A 1 88 ? 7.092 2.681 -5.718 1.00 97.56 88 ARG A C 1
ATOM 696 O O . ARG A 1 88 ? 7.420 3.241 -4.673 1.00 97.56 88 ARG A O 1
ATOM 703 N N . TYR A 1 89 ? 7.639 1.550 -6.152 1.00 97.56 89 TYR A N 1
ATOM 704 C CA . TYR A 1 89 ? 8.491 0.718 -5.301 1.00 97.56 89 TYR A CA 1
ATOM 705 C C . TYR A 1 89 ? 9.948 0.618 -5.765 1.00 97.56 89 TYR A C 1
ATOM 707 O O . TYR A 1 89 ? 10.820 0.303 -4.950 1.00 97.56 89 TYR A O 1
ATOM 715 N N . LEU A 1 90 ? 10.255 0.927 -7.026 1.00 95.69 90 LEU A N 1
ATOM 716 C CA . LEU A 1 90 ? 11.622 0.932 -7.544 1.00 95.69 90 LEU A CA 1
ATOM 717 C C . LEU A 1 90 ? 12.267 2.308 -7.400 1.00 95.69 90 LEU A C 1
ATOM 719 O O . LEU A 1 90 ? 11.635 3.339 -7.582 1.00 95.69 90 LEU A O 1
ATOM 723 N N . THR A 1 91 ? 13.570 2.335 -7.118 1.00 95.19 91 THR A N 1
ATOM 724 C CA . THR A 1 91 ? 14.358 3.570 -7.237 1.00 95.19 91 THR A CA 1
ATOM 725 C C . THR A 1 91 ? 14.400 4.025 -8.695 1.00 95.19 91 THR A C 1
ATOM 727 O O . THR A 1 91 ? 14.315 3.181 -9.582 1.00 95.19 91 THR A O 1
ATOM 730 N N . SER A 1 92 ? 14.613 5.320 -8.961 1.00 94.38 92 SER A N 1
ATOM 731 C CA . SER A 1 92 ? 14.630 5.866 -10.333 1.00 94.38 92 SER A CA 1
ATOM 732 C C . SER A 1 92 ? 15.516 5.054 -11.281 1.00 94.38 92 SER A C 1
ATOM 734 O O . SER A 1 92 ? 15.060 4.610 -12.325 1.00 94.38 92 SER A O 1
ATOM 736 N N . ARG A 1 93 ? 16.734 4.713 -10.840 1.00 93.44 93 ARG A N 1
ATOM 737 C CA . ARG A 1 93 ? 17.663 3.873 -11.609 1.00 93.44 93 ARG A CA 1
ATOM 738 C C . ARG A 1 93 ? 17.128 2.462 -11.893 1.00 93.44 93 ARG A C 1
ATOM 740 O O . ARG A 1 93 ? 17.364 1.917 -12.965 1.00 93.44 93 ARG A O 1
ATOM 747 N N . ARG A 1 94 ? 16.458 1.827 -10.923 1.00 94.38 94 ARG A N 1
ATOM 748 C CA . ARG A 1 94 ? 15.863 0.492 -11.120 1.00 94.38 94 ARG A CA 1
ATOM 749 C C . ARG A 1 94 ? 14.636 0.555 -12.020 1.00 94.38 94 ARG A C 1
ATOM 751 O O . ARG A 1 94 ? 14.448 -0.357 -12.809 1.00 94.38 94 ARG A O 1
ATOM 758 N N . PHE A 1 95 ? 13.842 1.615 -11.910 1.00 95.69 95 PHE A N 1
ATOM 759 C CA . PHE A 1 95 ? 12.706 1.867 -12.786 1.00 95.69 95 PHE A CA 1
ATOM 760 C C . PHE A 1 95 ? 13.152 2.060 -14.241 1.00 95.69 95 PHE A C 1
ATOM 762 O O . PHE A 1 95 ? 12.609 1.406 -15.120 1.00 95.69 95 PHE A O 1
ATOM 769 N N . GLU A 1 96 ? 14.178 2.881 -14.486 1.00 94.62 96 GLU A N 1
ATOM 770 C CA . GLU A 1 96 ? 14.774 3.069 -15.819 1.00 94.62 96 GLU A CA 1
ATOM 771 C C . GLU A 1 96 ? 15.284 1.741 -16.392 1.00 94.62 96 GLU A C 1
ATOM 773 O O . GLU A 1 96 ? 14.886 1.345 -17.482 1.00 94.62 96 GLU A O 1
ATOM 778 N N . SER A 1 97 ? 16.065 0.989 -15.610 1.00 93.62 97 SER A N 1
ATOM 779 C CA . SER A 1 97 ? 16.573 -0.322 -16.032 1.00 93.62 97 S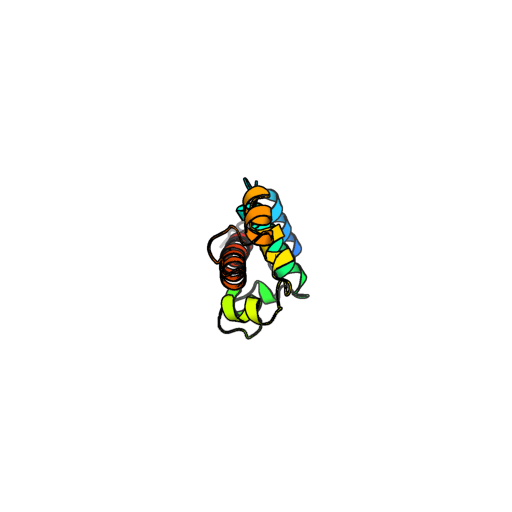ER A CA 1
ATOM 780 C C . SER A 1 97 ? 15.457 -1.340 -16.307 1.00 93.62 97 SER A C 1
ATOM 782 O O . SER A 1 97 ? 15.548 -2.109 -17.262 1.00 93.62 97 SER A O 1
ATOM 784 N N . TRP A 1 98 ? 14.393 -1.352 -15.497 1.00 94.81 98 TRP A N 1
ATOM 785 C CA . TRP A 1 98 ? 13.219 -2.198 -15.727 1.00 94.81 98 TRP A CA 1
ATOM 786 C C . TRP A 1 98 ? 12.491 -1.796 -17.017 1.00 94.81 98 TRP A C 1
ATOM 788 O O . TRP A 1 98 ? 12.192 -2.659 -17.838 1.00 94.81 98 TRP A O 1
ATOM 798 N N . ARG A 1 99 ? 12.291 -0.492 -17.240 1.00 92.81 99 ARG A N 1
ATOM 799 C CA . ARG A 1 99 ? 11.620 0.055 -18.428 1.00 92.81 99 ARG A CA 1
ATOM 800 C C . ARG A 1 99 ? 12.377 -0.240 -19.723 1.00 92.81 99 ARG A C 1
ATOM 802 O O . ARG A 1 99 ? 11.759 -0.480 -20.753 1.00 92.81 99 ARG A O 1
ATOM 809 N N . GLU A 1 100 ? 13.704 -0.224 -19.671 1.00 94.06 100 GLU A N 1
ATOM 810 C CA . GLU A 1 100 ? 14.584 -0.550 -20.801 1.00 94.06 100 GLU A CA 1
ATOM 811 C C . GLU A 1 100 ? 14.734 -2.063 -21.038 1.00 94.06 100 GLU A C 1
ATOM 813 O O . GLU A 1 100 ? 15.372 -2.472 -22.007 1.00 94.06 100 GLU A O 1
ATOM 818 N N . GLY A 1 101 ? 14.193 -2.909 -20.153 1.00 90.62 101 GLY A N 1
ATOM 819 C CA . GLY A 1 101 ? 14.363 -4.363 -20.220 1.00 90.62 101 GLY A CA 1
ATOM 820 C C . GLY A 1 101 ? 15.779 -4.843 -19.871 1.00 90.62 101 GLY A C 1
ATOM 821 O O . GLY A 1 101 ? 16.121 -5.992 -20.138 1.00 90.62 101 GLY A O 1
ATOM 822 N N . SER A 1 102 ? 16.612 -3.985 -19.272 1.00 88.06 102 SER A N 1
ATOM 823 C CA . SER A 1 102 ? 17.988 -4.307 -18.861 1.00 88.06 102 SER A CA 1
ATOM 824 C C . SER A 1 102 ? 18.079 -4.890 -17.444 1.00 88.06 102 SER A C 1
ATOM 826 O O . SER A 1 102 ? 19.160 -5.271 -16.990 1.00 88.06 102 SER A O 1
ATOM 828 N N . HIS A 1 103 ? 16.954 -4.963 -16.731 1.00 78.50 103 HIS A N 1
ATOM 829 C CA . HIS A 1 103 ? 16.865 -5.527 -15.388 1.00 78.50 103 HIS A CA 1
ATOM 830 C C . HIS A 1 103 ? 16.479 -7.014 -15.416 1.00 78.50 103 HIS A C 1
ATOM 832 O O . HIS A 1 103 ? 15.685 -7.414 -16.269 1.00 78.50 103 HIS A O 1
ATOM 838 N N . PRO A 1 104 ? 16.952 -7.838 -14.458 1.00 80.56 104 PRO A N 1
ATOM 839 C CA . PRO A 1 104 ? 16.356 -9.147 -14.208 1.00 80.56 104 PRO A CA 1
ATOM 840 C C . PRO A 1 104 ? 14.835 -9.039 -14.062 1.00 80.56 104 PRO A C 1
ATOM 842 O O . PRO A 1 104 ? 14.344 -8.035 -13.545 1.00 80.56 104 PRO A O 1
ATOM 845 N N . HIS A 1 105 ? 14.101 -10.068 -14.490 1.00 85.75 105 HIS A N 1
ATOM 846 C CA . HIS A 1 105 ? 12.646 -10.102 -14.350 1.00 85.75 105 HIS A CA 1
ATOM 847 C C . HIS A 1 105 ? 12.234 -9.808 -12.897 1.00 85.75 105 HIS A C 1
ATOM 849 O O . HIS A 1 105 ? 12.702 -10.466 -11.964 1.00 85.75 105 HIS A O 1
ATOM 855 N N . ILE A 1 106 ? 11.379 -8.798 -12.719 1.00 88.75 106 ILE A N 1
ATOM 856 C CA . ILE A 1 106 ? 10.783 -8.433 -11.435 1.00 88.75 106 ILE A CA 1
ATOM 857 C C . ILE A 1 106 ? 9.303 -8.772 -11.512 1.00 88.75 106 ILE A C 1
ATOM 859 O O . ILE A 1 106 ? 8.589 -8.222 -12.346 1.00 88.75 106 ILE A O 1
ATOM 863 N N . ASP A 1 107 ? 8.844 -9.603 -10.585 1.00 94.88 107 ASP A N 1
ATOM 864 C CA . ASP A 1 107 ? 7.421 -9.790 -10.337 1.00 94.88 107 ASP A CA 1
ATOM 865 C C . ASP A 1 107 ? 6.884 -8.588 -9.541 1.00 94.88 107 ASP A C 1
ATOM 867 O O . ASP A 1 107 ? 7.056 -8.474 -8.320 1.00 94.88 107 ASP A O 1
ATOM 871 N N . LEU A 1 108 ? 6.302 -7.634 -10.267 1.00 96.81 108 LEU A N 1
ATOM 872 C CA . LEU A 1 108 ? 5.777 -6.395 -9.700 1.00 96.81 108 LEU A CA 1
ATOM 873 C C . LEU A 1 108 ? 4.513 -6.637 -8.869 1.00 96.81 108 LEU A C 1
ATOM 875 O O . LEU A 1 108 ? 4.343 -5.997 -7.831 1.00 96.81 108 LEU A O 1
ATOM 879 N N . VAL A 1 109 ? 3.678 -7.601 -9.253 1.00 97.06 109 VAL A N 1
ATOM 880 C CA . VAL A 1 109 ? 2.478 -7.986 -8.496 1.00 97.06 109 VAL A CA 1
ATOM 881 C C . VAL A 1 109 ? 2.882 -8.532 -7.128 1.00 97.06 109 VAL A C 1
ATOM 883 O O . VAL A 1 109 ? 2.397 -8.065 -6.097 1.00 97.06 109 VAL A O 1
ATOM 886 N N . MET A 1 110 ? 3.864 -9.435 -7.078 1.00 97.69 110 MET A N 1
ATOM 887 C CA . MET A 1 110 ? 4.411 -9.927 -5.812 1.00 97.69 110 MET A CA 1
ATOM 888 C C . MET A 1 110 ? 5.070 -8.809 -4.990 1.00 97.69 110 MET A C 1
ATOM 890 O O . MET A 1 110 ? 4.957 -8.772 -3.761 1.00 97.69 110 MET A O 1
ATOM 894 N N . MET A 1 111 ? 5.751 -7.867 -5.645 1.00 97.56 111 MET A N 1
ATOM 895 C CA . MET A 1 111 ? 6.328 -6.702 -4.973 1.00 97.56 111 MET A CA 1
ATOM 896 C C . MET A 1 111 ? 5.251 -5.843 -4.301 1.00 97.56 111 MET A C 1
ATOM 898 O O . MET A 1 111 ? 5.395 -5.486 -3.128 1.00 97.56 111 MET A O 1
ATOM 902 N N . GLN A 1 112 ? 4.157 -5.552 -5.004 1.00 98.56 112 GLN A N 1
ATOM 903 C CA . GLN A 1 112 ? 3.025 -4.830 -4.437 1.00 98.56 112 GLN A CA 1
ATOM 904 C C . GLN A 1 112 ? 2.345 -5.629 -3.321 1.00 98.56 112 GLN A C 1
ATOM 906 O O . GLN A 1 112 ? 2.053 -5.059 -2.272 1.00 98.56 112 GLN A O 1
ATOM 911 N N . ALA A 1 113 ? 2.151 -6.938 -3.490 1.00 98.56 113 ALA A N 1
ATOM 912 C CA . ALA A 1 113 ? 1.579 -7.809 -2.466 1.00 98.56 113 ALA A CA 1
ATOM 913 C C . ALA A 1 113 ? 2.370 -7.754 -1.149 1.00 98.56 113 ALA A C 1
ATOM 915 O O . ALA A 1 113 ? 1.790 -7.647 -0.067 1.00 98.56 113 ALA A O 1
ATOM 916 N N . ARG A 1 114 ? 3.708 -7.747 -1.226 1.00 98.44 114 ARG A N 1
ATOM 917 C CA . ARG A 1 114 ? 4.574 -7.568 -0.049 1.00 98.44 114 ARG A CA 1
ATOM 918 C C . ARG A 1 114 ? 4.395 -6.200 0.597 1.00 98.44 114 ARG A C 1
ATOM 920 O O . ARG A 1 114 ? 4.322 -6.113 1.820 1.00 98.44 114 ARG A O 1
ATOM 927 N N . ALA A 1 115 ? 4.303 -5.145 -0.208 1.00 98.44 115 ALA A N 1
ATOM 928 C CA . ALA A 1 115 ? 4.077 -3.806 0.315 1.00 98.44 115 ALA A CA 1
ATOM 929 C C . ALA A 1 115 ? 2.704 -3.674 0.996 1.00 98.44 115 ALA A C 1
ATOM 931 O O . ALA A 1 115 ? 2.620 -3.054 2.051 1.00 98.44 115 ALA A O 1
ATOM 932 N N . LEU A 1 116 ? 1.655 -4.290 0.440 1.00 98.62 116 LEU A N 1
ATOM 933 C CA . LEU A 1 116 ? 0.313 -4.344 1.033 1.00 98.62 116 LEU A CA 1
ATOM 934 C C . LEU A 1 116 ? 0.297 -5.140 2.344 1.00 98.62 116 LEU A C 1
ATOM 936 O O . LEU A 1 116 ? -0.345 -4.730 3.308 1.00 98.62 116 LEU A O 1
ATOM 940 N N . HIS A 1 117 ? 1.051 -6.238 2.416 1.00 98.50 117 HIS A N 1
ATOM 941 C CA . HIS A 1 117 ? 1.210 -6.992 3.656 1.00 98.50 117 HIS A CA 1
ATOM 942 C C . HIS A 1 117 ? 1.864 -6.151 4.763 1.00 98.50 117 HIS A C 1
ATOM 944 O O . HIS A 1 117 ? 1.361 -6.123 5.886 1.00 98.50 117 HIS A O 1
ATOM 950 N N . GLU A 1 118 ? 2.950 -5.434 4.449 1.00 98.19 118 GLU A N 1
ATOM 951 C CA . GLU A 1 118 ? 3.587 -4.511 5.399 1.00 98.19 118 GLU A CA 1
ATOM 952 C C . GLU A 1 118 ? 2.660 -3.342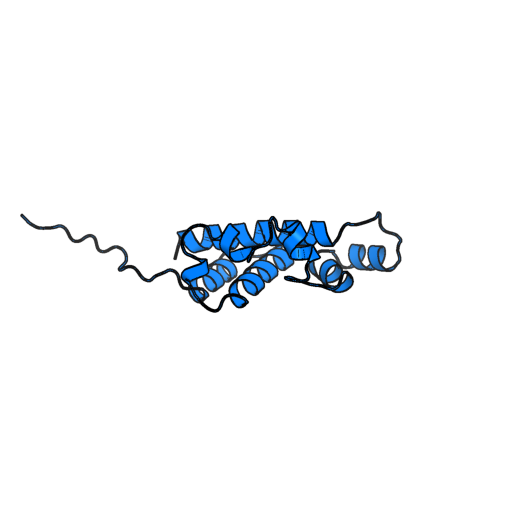 5.768 1.00 98.19 118 GLU A C 1
ATOM 954 O O . GLU A 1 118 ? 2.580 -2.967 6.934 1.00 98.19 118 GLU A O 1
ATOM 959 N N . ALA A 1 119 ? 1.922 -2.800 4.797 1.00 98.12 119 ALA A N 1
ATOM 960 C CA . ALA A 1 119 ? 0.955 -1.727 5.009 1.00 98.12 119 ALA A CA 1
ATOM 961 C C . ALA A 1 119 ? -0.163 -2.146 5.976 1.00 98.12 119 ALA A C 1
ATOM 963 O O . ALA A 1 119 ? -0.498 -1.401 6.892 1.00 98.12 119 ALA A O 1
ATOM 964 N N . CYS A 1 120 ? -0.686 -3.364 5.824 1.00 97.81 120 CYS A N 1
ATOM 965 C CA . CYS A 1 120 ? -1.634 -3.953 6.763 1.00 97.81 120 CYS A CA 1
ATOM 966 C C . CYS A 1 120 ? -1.054 -4.042 8.180 1.00 97.81 120 CYS A C 1
ATOM 968 O O . CYS A 1 120 ? -1.767 -3.763 9.136 1.00 97.81 120 CYS A O 1
ATOM 970 N N . GLY A 1 121 ? 0.228 -4.391 8.325 1.00 96.69 121 GLY A N 1
ATOM 971 C CA . GLY A 1 121 ? 0.895 -4.415 9.630 1.00 96.69 121 GLY A CA 1
ATOM 972 C C . GLY A 1 121 ? 0.942 -3.037 10.297 1.00 96.69 121 GLY A C 1
ATOM 973 O O . GLY A 1 121 ? 0.673 -2.936 11.490 1.00 96.69 121 GLY A O 1
ATOM 974 N N . LEU A 1 122 ? 1.198 -1.970 9.527 1.00 96.19 122 LEU A N 1
ATOM 975 C CA . LEU A 1 122 ? 1.140 -0.594 10.043 1.00 96.19 122 LEU A CA 1
ATOM 976 C C . LEU A 1 122 ? -0.263 -0.230 10.546 1.00 96.19 122 LEU A C 1
ATOM 978 O O . LEU A 1 122 ? -0.395 0.425 11.577 1.00 96.19 122 LEU A O 1
ATOM 982 N N . ILE A 1 123 ? -1.304 -0.662 9.828 1.00 95.81 123 ILE A N 1
ATOM 983 C CA . ILE A 1 123 ? -2.704 -0.441 10.213 1.00 95.81 123 ILE A CA 1
ATOM 984 C C . ILE A 1 123 ? -3.042 -1.204 11.493 1.00 95.81 123 ILE A C 1
ATOM 986 O O . ILE A 1 123 ? -3.578 -0.611 12.426 1.00 95.81 123 ILE A O 1
ATOM 990 N N . GLU A 1 124 ? -2.704 -2.493 11.554 1.00 95.19 124 GLU A N 1
ATOM 991 C CA . GLU A 1 124 ? -2.928 -3.334 12.733 1.00 95.19 124 GLU A CA 1
ATOM 992 C C . GLU A 1 124 ? -2.216 -2.770 13.962 1.00 95.19 124 GLU A C 1
ATOM 994 O O . GLU A 1 124 ? -2.821 -2.662 15.024 1.00 95.19 124 GLU A O 1
ATOM 999 N N . GLU A 1 125 ? -0.953 -2.362 13.821 1.00 93.69 125 GLU A N 1
ATOM 1000 C CA . GLU A 1 125 ? -0.195 -1.761 14.914 1.00 93.69 125 GLU A CA 1
ATOM 1001 C C . GLU A 1 125 ? -0.827 -0.444 15.369 1.00 93.69 125 GLU A C 1
ATOM 1003 O O . GLU A 1 125 ? -1.041 -0.249 16.563 1.00 93.69 125 GLU A O 1
ATOM 1008 N N . ALA A 1 126 ? -1.153 0.458 14.441 1.00 92.69 126 ALA A N 1
ATOM 1009 C CA . ALA A 1 126 ? -1.744 1.747 14.776 1.00 92.69 126 ALA A CA 1
ATOM 1010 C C . ALA A 1 126 ? -3.111 1.602 15.464 1.00 92.69 126 ALA A C 1
ATOM 1012 O O . ALA A 1 126 ? -3.367 2.308 16.442 1.00 92.69 126 ALA A O 1
ATOM 1013 N N . ALA A 1 127 ? -3.937 0.649 15.021 1.00 91.62 127 ALA A N 1
ATOM 1014 C CA . ALA A 1 127 ? -5.238 0.342 15.612 1.00 91.62 127 ALA A CA 1
ATOM 1015 C C . ALA A 1 127 ? -5.155 -0.092 17.090 1.00 91.62 127 ALA A C 1
ATOM 1017 O O . ALA A 1 127 ? -6.124 0.077 17.821 1.00 91.62 127 ALA A O 1
ATOM 1018 N N . LEU A 1 128 ? -4.008 -0.598 17.565 1.00 88.44 128 LEU A N 1
ATOM 1019 C CA . LEU A 1 128 ? -3.812 -0.949 18.982 1.00 88.44 128 LEU A CA 1
ATOM 1020 C C . LEU A 1 128 ? -3.650 0.267 19.904 1.00 88.44 128 LEU A C 1
ATOM 1022 O O . LEU A 1 128 ? -3.744 0.129 21.125 1.00 88.44 128 LEU A O 1
ATOM 1026 N N . PHE A 1 129 ? -3.329 1.439 19.356 1.00 83.94 129 PHE A N 1
ATOM 1027 C CA . PHE A 1 129 ? -2.983 2.620 20.151 1.00 83.94 129 P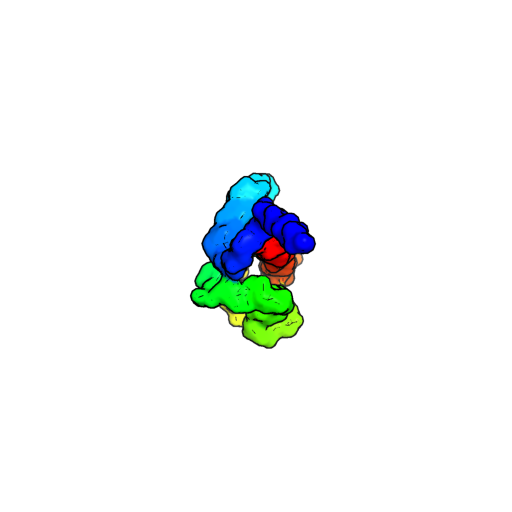HE A CA 1
ATOM 1028 C C . PHE A 1 129 ? -4.073 3.690 20.191 1.00 83.94 129 PHE A C 1
ATOM 1030 O O . PHE A 1 129 ? -3.989 4.583 21.052 1.00 83.94 129 PHE A O 1
ATOM 1037 N N . VAL A 1 130 ? -5.052 3.603 19.291 1.00 76.50 130 VAL A N 1
ATOM 1038 C CA . VAL A 1 130 ? -6.189 4.526 19.184 1.00 76.50 130 VAL A CA 1
ATOM 1039 C C . VAL A 1 130 ? -7.379 4.050 20.006 1.00 76.50 130 VAL A C 1
ATOM 1041 O O . VAL A 1 130 ? -7.634 2.830 20.050 1.00 76.50 130 VAL A O 1
#

Foldseek 3Di:
DDDPDDPDDDDDLDDLVQLLVLLVVPDPDDDLLSQLLNVLLNVLSVVDPDSCCLPDPVLVVSLVPPPALLSCLPVCVGPPDLLVLCVRHPDPVVSVCVVVVVDDDDPSSVSRRVSNVSSSVSSNVSSVVD

Radius of gyration: 18.07 Å; chains: 1; bounding box: 35×26×70 Å